Protein AF-0000000077132185 (afdb_homodimer)

Structure (mmCIF, N/CA/C/O backbone):
data_AF-0000000077132185-model_v1
#
loop_
_entity.id
_entity.type
_entity.pdbx_description
1 polymer 'Predicted protein'
#
loop_
_atom_site.group_PDB
_atom_site.id
_atom_site.type_symbol
_atom_site.label_atom_id
_atom_site.label_alt_id
_atom_site.label_comp_id
_atom_site.label_asym_id
_atom_site.label_entity_id
_atom_site.label_seq_id
_atom_site.pdbx_PDB_ins_code
_atom_site.Cartn_x
_atom_site.Cartn_y
_atom_site.Cartn_z
_atom_site.occupancy
_atom_site.B_iso_or_equiv
_atom_site.auth_seq_id
_atom_site.auth_comp_id
_atom_site.auth_asym_id
_atom_site.auth_atom_id
_atom_site.pdbx_PDB_model_num
ATOM 1 N N . ALA A 1 1 ? 14.133 3.725 -9.234 1 40.59 1 ALA A N 1
ATOM 2 C CA . ALA A 1 1 ? 15.438 3.398 -8.664 1 40.59 1 ALA A CA 1
ATOM 3 C C . ALA A 1 1 ? 15.289 2.6 -7.375 1 40.59 1 ALA A C 1
ATOM 5 O O . ALA A 1 1 ? 15.773 1.468 -7.281 1 40.59 1 ALA A O 1
ATOM 6 N N . ARG A 1 2 ? 14.883 3.486 -6.324 1 41.5 2 ARG A N 1
ATOM 7 C CA . ARG A 1 2 ? 14.898 2.986 -4.953 1 41.5 2 ARG A CA 1
ATOM 8 C C . ARG A 1 2 ? 13.953 1.799 -4.797 1 41.5 2 ARG A C 1
ATOM 10 O O . ARG A 1 2 ? 14.305 0.8 -4.164 1 41.5 2 ARG A O 1
ATOM 17 N N . ILE A 1 3 ? 12.859 1.903 -5.324 1 40.47 3 ILE A N 1
ATOM 18 C CA . ILE A 1 3 ? 11.844 0.858 -5.238 1 40.47 3 ILE A CA 1
ATOM 19 C C . ILE A 1 3 ? 12.375 -0.43 -5.863 1 40.47 3 ILE A C 1
ATOM 21 O O . ILE A 1 3 ? 12.164 -1.52 -5.324 1 40.47 3 ILE A O 1
ATOM 25 N N . LYS A 1 4 ? 13.031 -0.167 -6.941 1 46.56 4 LYS A N 1
ATOM 26 C CA . LYS A 1 4 ? 13.594 -1.328 -7.625 1 46.56 4 LYS A CA 1
ATOM 27 C C . LYS A 1 4 ? 14.633 -2.027 -6.754 1 46.56 4 LYS A C 1
ATOM 29 O O . LYS A 1 4 ? 14.656 -3.258 -6.672 1 46.56 4 LYS A O 1
ATOM 34 N N . ARG A 1 5 ? 15.406 -1.18 -6.148 1 49.78 5 ARG A N 1
ATOM 35 C CA . ARG A 1 5 ? 16.469 -1.738 -5.32 1 49.78 5 ARG A CA 1
ATOM 36 C C . ARG A 1 5 ? 15.898 -2.461 -4.105 1 49.78 5 ARG A C 1
ATOM 38 O O . ARG A 1 5 ? 16.406 -3.514 -3.707 1 49.78 5 ARG A O 1
ATOM 45 N N . LEU A 1 6 ? 15.031 -1.805 -3.545 1 48.78 6 LEU A N 1
ATOM 46 C CA . LEU A 1 6 ? 14.344 -2.383 -2.393 1 48.78 6 LEU A CA 1
ATOM 47 C C . LEU A 1 6 ? 13.695 -3.717 -2.758 1 48.78 6 LEU A C 1
ATOM 49 O O . LEU A 1 6 ? 13.703 -4.652 -1.954 1 48.78 6 LEU A O 1
ATOM 53 N N . MET A 1 7 ? 13.344 -3.682 -3.904 1 45.38 7 MET A N 1
ATOM 54 C CA . MET A 1 7 ? 12.758 -4.922 -4.418 1 45.38 7 MET A CA 1
ATOM 55 C C . MET A 1 7 ? 13.852 -5.926 -4.773 1 45.38 7 MET A C 1
ATOM 57 O O . MET A 1 7 ? 13.68 -7.129 -4.59 1 45.38 7 MET A O 1
ATOM 61 N N . GLN A 1 8 ? 14.844 -5.449 -5.23 1 47.75 8 GLN A N 1
ATOM 62 C CA . GLN A 1 8 ? 15.922 -6.316 -5.703 1 47.75 8 GLN A CA 1
ATOM 63 C C . GLN A 1 8 ? 16.703 -6.91 -4.535 1 47.75 8 GLN A C 1
ATOM 65 O O . GLN A 1 8 ? 17.281 -7.992 -4.656 1 47.75 8 GLN A O 1
ATOM 70 N N . ALA A 1 9 ? 16.703 -6.129 -3.406 1 47.06 9 ALA A N 1
ATOM 71 C CA . ALA A 1 9 ? 17.641 -6.543 -2.365 1 47.06 9 ALA A CA 1
ATOM 72 C C . ALA A 1 9 ? 17.297 -7.93 -1.832 1 47.06 9 ALA A C 1
ATOM 74 O O . ALA A 1 9 ? 18.109 -8.57 -1.16 1 47.06 9 ALA A O 1
ATOM 75 N N . ASP A 1 10 ? 16.078 -8.109 -1.8 1 45.31 10 ASP A N 1
ATOM 76 C CA . ASP A 1 10 ? 15.852 -9.477 -1.35 1 45.31 10 ASP A CA 1
ATOM 77 C C . ASP A 1 10 ? 16.156 -10.484 -2.463 1 45.31 10 ASP A C 1
ATOM 79 O O . ASP A 1 10 ? 15.617 -10.367 -3.568 1 45.31 10 ASP A O 1
ATOM 83 N N . GLU A 1 11 ? 17.25 -11.203 -2.291 1 44.94 11 GLU A N 1
ATOM 84 C CA . GLU A 1 11 ? 17.672 -12.242 -3.229 1 44.94 11 GLU A CA 1
ATOM 85 C C . GLU A 1 11 ? 16.469 -12.961 -3.824 1 44.94 11 GLU A C 1
ATOM 87 O O . GLU A 1 11 ? 16.484 -13.352 -4.992 1 44.94 11 GLU A O 1
ATOM 92 N N . ASP A 1 12 ? 15.57 -13.336 -2.955 1 44.97 12 ASP A N 1
ATOM 93 C CA . ASP A 1 12 ? 14.414 -14.086 -3.434 1 44.97 12 ASP A CA 1
ATOM 94 C C . ASP A 1 12 ? 13.531 -13.219 -4.324 1 44.97 12 ASP A C 1
ATOM 96 O O . ASP A 1 12 ? 12.75 -13.734 -5.121 1 44.97 12 ASP A O 1
ATOM 100 N N . VAL A 1 13 ? 13.531 -11.984 -4.219 1 46.09 13 VAL A N 1
ATOM 101 C CA . VAL A 1 13 ? 12.836 -11.023 -5.074 1 46.09 13 VAL A CA 1
ATOM 102 C C . VAL A 1 13 ? 13.398 -11.094 -6.492 1 46.09 13 VAL A C 1
ATOM 104 O O . VAL A 1 13 ? 12.68 -10.859 -7.465 1 46.09 13 VAL A O 1
ATOM 107 N N . GLY A 1 14 ? 14.641 -11.227 -6.598 1 41.91 14 GLY A N 1
ATOM 108 C CA . GLY A 1 14 ? 15.156 -11.461 -7.938 1 41.91 14 GLY A CA 1
ATOM 109 C C . GLY A 1 14 ? 14.305 -12.422 -8.75 1 41.91 14 GLY A C 1
ATOM 110 O O . GLY A 1 14 ? 14.133 -12.234 -9.953 1 41.91 14 GLY A O 1
ATOM 111 N N . LYS A 1 15 ? 14 -13.469 -8.078 1 47.91 15 LYS A N 1
ATOM 112 C CA . LYS A 1 15 ? 13.211 -14.461 -8.805 1 47.91 15 LYS A CA 1
ATOM 113 C C . LYS A 1 15 ? 11.766 -13.992 -8.992 1 47.91 15 LYS A C 1
ATOM 115 O O . LYS A 1 15 ? 10.938 -14.719 -9.531 1 47.91 15 LYS A O 1
ATOM 120 N N . ILE A 1 16 ? 11.289 -13.109 -8.195 1 49.72 16 ILE A N 1
ATOM 121 C CA . ILE A 1 16 ? 9.953 -12.602 -8.477 1 49.72 16 ILE A CA 1
ATOM 122 C C . ILE A 1 16 ? 9.875 -12.117 -9.922 1 49.72 16 ILE A C 1
ATOM 124 O O . ILE A 1 16 ? 10.539 -11.148 -10.305 1 49.72 16 ILE A O 1
ATOM 128 N N . ALA A 1 17 ? 10.117 -13.164 -10.805 1 45.97 17 ALA A N 1
ATOM 129 C CA . ALA A 1 17 ? 10.195 -13.172 -12.266 1 45.97 17 ALA A CA 1
ATOM 130 C C . ALA A 1 17 ? 9.453 -11.977 -12.852 1 45.97 17 ALA A C 1
ATOM 13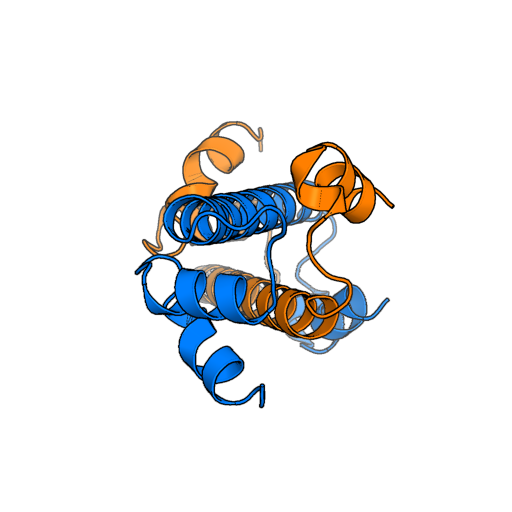2 O O . ALA A 1 17 ? 8.656 -11.328 -12.164 1 45.97 17 ALA A O 1
ATOM 133 N N . GLN A 1 18 ? 9.5 -11.742 -14.18 1 51.69 18 GLN A N 1
ATOM 134 C CA . GLN A 1 18 ? 9.141 -11 -15.383 1 51.69 18 GLN A CA 1
ATOM 135 C C . GLN A 1 18 ? 7.672 -10.602 -15.375 1 51.69 18 GLN A C 1
ATOM 137 O O . GLN A 1 18 ? 7.297 -9.57 -15.93 1 51.69 18 GLN A O 1
ATOM 142 N N . ALA A 1 19 ? 6.777 -11.492 -14.828 1 50.31 19 ALA A N 1
ATOM 143 C CA . ALA A 1 19 ? 5.371 -11.391 -15.203 1 50.31 19 ALA A CA 1
ATOM 144 C C . ALA A 1 19 ? 4.594 -10.547 -14.203 1 50.31 19 ALA A C 1
ATOM 146 O O . ALA A 1 19 ? 3.445 -10.172 -14.453 1 50.31 19 ALA A O 1
ATOM 147 N N . THR A 1 20 ? 5.258 -9.82 -13.109 1 70.69 20 THR A N 1
ATOM 148 C CA . THR A 1 20 ? 4.379 -9.312 -12.062 1 70.69 20 THR A CA 1
ATOM 149 C C . THR A 1 20 ? 4.352 -7.789 -12.07 1 70.69 20 THR A C 1
ATOM 151 O O . THR A 1 20 ? 3.5 -7.176 -11.422 1 70.69 20 THR A O 1
ATOM 154 N N . PRO A 1 21 ? 5.023 -7.301 -13.086 1 77.62 21 PRO A N 1
ATOM 155 C CA . PRO A 1 21 ? 5.145 -5.848 -12.922 1 77.62 21 PRO A CA 1
ATOM 156 C C . PRO A 1 21 ? 3.807 -5.125 -13.086 1 77.62 21 PRO A C 1
ATOM 158 O O . PRO A 1 21 ? 3.52 -4.18 -12.352 1 77.62 21 PRO A O 1
ATOM 161 N N . VAL A 1 22 ? 2.943 -5.594 -13.875 1 84.12 22 VAL A N 1
ATOM 162 C CA . VAL A 1 22 ? 1.691 -4.898 -14.148 1 84.12 22 VAL A CA 1
ATOM 163 C C . VAL A 1 22 ? 0.799 -4.934 -12.914 1 84.12 22 VAL A C 1
ATOM 165 O O . VAL A 1 22 ? 0.25 -3.906 -12.508 1 84.12 22 VAL A O 1
ATOM 168 N N . LEU A 1 23 ? 0.741 -6.074 -12.273 1 87.56 23 LEU A N 1
ATOM 169 C CA . LEU A 1 23 ? -0.092 -6.227 -11.086 1 87.56 23 LEU A CA 1
ATOM 170 C C . LEU A 1 23 ? 0.464 -5.41 -9.922 1 87.56 23 LEU A C 1
ATOM 172 O O . LEU A 1 23 ? -0.293 -4.777 -9.188 1 87.56 23 LEU A O 1
ATOM 176 N N . MET A 1 24 ? 1.731 -5.402 -9.891 1 88.38 24 MET A N 1
ATOM 177 C CA . MET A 1 24 ? 2.379 -4.664 -8.812 1 88.38 24 MET A CA 1
ATOM 178 C C . MET A 1 24 ? 2.137 -3.164 -8.961 1 88.38 24 MET A C 1
ATOM 180 O O . MET A 1 24 ? 1.807 -2.486 -7.984 1 88.38 24 MET A O 1
ATOM 184 N N . VAL A 1 25 ? 2.289 -2.713 -10.141 1 88.88 25 VAL A N 1
ATOM 185 C CA . VAL A 1 25 ? 2.104 -1.287 -10.391 1 88.88 25 VAL A CA 1
ATOM 186 C C . VAL A 1 25 ? 0.658 -0.895 -10.102 1 88.88 25 VAL A C 1
ATOM 188 O O . VAL A 1 25 ? 0.402 0.137 -9.477 1 88.88 25 VAL A O 1
ATOM 191 N N . ARG A 1 26 ? -0.234 -1.646 -10.523 1 89.44 26 ARG A N 1
ATOM 192 C CA . ARG A 1 26 ? -1.642 -1.362 -10.266 1 89.44 26 ARG A CA 1
ATOM 193 C C . ARG A 1 26 ? -1.94 -1.388 -8.773 1 89.44 26 ARG A C 1
ATOM 195 O O . ARG A 1 26 ? -2.713 -0.565 -8.273 1 89.44 26 ARG A O 1
ATOM 202 N N . ALA A 1 27 ? -1.367 -2.355 -8.078 1 93.06 27 ALA A N 1
ATOM 203 C 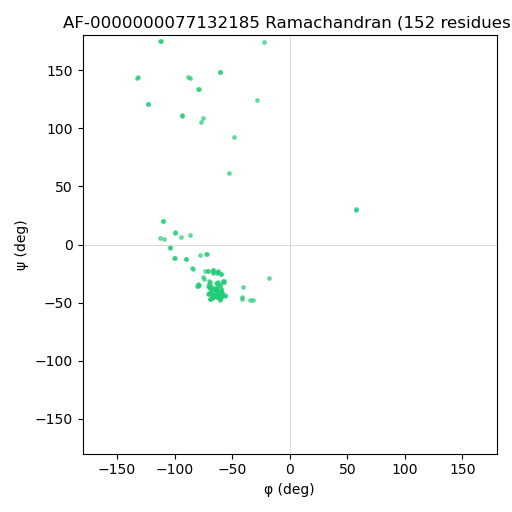CA . ALA A 1 27 ? -1.533 -2.428 -6.629 1 93.06 27 ALA A CA 1
ATOM 204 C C . ALA A 1 27 ? -1.004 -1.167 -5.953 1 93.06 27 ALA A C 1
ATOM 206 O O . ALA A 1 27 ? -1.657 -0.608 -5.07 1 93.06 27 ALA A O 1
ATOM 207 N N . LEU A 1 28 ? 0.151 -0.683 -6.465 1 91.94 28 LEU A N 1
ATOM 208 C CA . LEU A 1 28 ? 0.754 0.519 -5.898 1 91.94 28 LEU A CA 1
ATOM 209 C C . LEU A 1 28 ? -0.113 1.743 -6.168 1 91.94 28 LEU A C 1
ATOM 211 O O . LEU A 1 28 ? -0.303 2.582 -5.285 1 91.94 28 LEU A O 1
ATOM 215 N N . ASP A 1 29 ? -0.649 1.763 -7.32 1 90.12 29 ASP A N 1
ATOM 216 C CA . ASP A 1 29 ? -1.519 2.877 -7.688 1 90.12 29 ASP A CA 1
ATOM 217 C C . ASP A 1 29 ? -2.74 2.943 -6.773 1 90.12 29 ASP A C 1
ATOM 219 O O . ASP A 1 29 ? -3.092 4.016 -6.277 1 90.12 29 ASP A O 1
ATOM 223 N N . LEU A 1 30 ? -3.27 1.891 -6.582 1 92.81 30 LEU A N 1
ATOM 224 C CA . LEU A 1 30 ? -4.465 1.86 -5.746 1 92.81 30 LEU A CA 1
ATOM 225 C C . LEU A 1 30 ? -4.121 2.17 -4.293 1 92.81 30 LEU A C 1
ATOM 227 O O . LEU A 1 30 ? -4.883 2.848 -3.6 1 92.81 30 LEU A O 1
ATOM 231 N N . PHE A 1 31 ? -3 1.678 -3.891 1 94.38 31 PHE A N 1
ATOM 232 C CA . PHE A 1 31 ? -2.57 1.979 -2.531 1 94.38 31 PHE A CA 1
ATOM 233 C C . PHE A 1 31 ? -2.416 3.482 -2.334 1 94.38 31 PHE A C 1
ATOM 235 O O . PHE A 1 31 ? -2.91 4.039 -1.352 1 94.38 31 PHE A O 1
ATOM 242 N N . VAL A 1 32 ? -1.799 4.133 -3.281 1 92.5 32 VAL A N 1
ATOM 243 C CA . VAL A 1 32 ? -1.596 5.574 -3.205 1 92.5 32 VAL A CA 1
ATOM 244 C C . VAL A 1 32 ? -2.945 6.285 -3.191 1 92.5 32 VAL A C 1
ATOM 246 O O . VAL A 1 32 ? -3.158 7.215 -2.408 1 92.5 32 VAL A O 1
ATOM 249 N N . GLU A 1 33 ? -3.812 5.875 -4.035 1 92.31 33 GLU A N 1
ATOM 250 C CA . GLU A 1 33 ? -5.145 6.465 -4.09 1 92.31 33 GLU A CA 1
ATOM 251 C C . GLU A 1 33 ? -5.867 6.328 -2.75 1 92.31 33 GLU A C 1
ATOM 253 O O . GLU A 1 33 ? -6.492 7.277 -2.273 1 92.31 33 GLU A O 1
ATOM 258 N N . GLU A 1 34 ? -5.754 5.109 -2.143 1 94.19 34 GLU A N 1
ATOM 259 C CA . GLU A 1 34 ? -6.391 4.875 -0.851 1 94.19 34 GLU A CA 1
ATOM 260 C C . GLU A 1 34 ? -5.809 5.785 0.226 1 94.19 34 GLU A C 1
ATOM 262 O O . GLU A 1 34 ? -6.547 6.359 1.029 1 94.19 34 GLU A O 1
ATOM 267 N N . LEU A 1 35 ? -4.5 5.934 0.21 1 93.81 35 LEU A N 1
ATOM 268 C CA . LEU A 1 35 ? -3.836 6.812 1.168 1 93.81 35 LEU A CA 1
ATOM 269 C C . LEU A 1 35 ? -4.266 8.258 0.97 1 93.81 35 LEU A C 1
ATOM 271 O O . LEU A 1 35 ? -4.578 8.953 1.938 1 93.81 35 LEU A O 1
ATOM 275 N N . MET A 1 36 ? -4.34 8.68 -0.192 1 91.31 36 MET A N 1
ATOM 276 C CA . MET A 1 36 ? -4.668 10.07 -0.501 1 91.31 36 MET A CA 1
ATOM 277 C C . MET A 1 36 ? -6.121 10.375 -0.158 1 91.31 36 MET A C 1
ATOM 279 O O . MET A 1 36 ? -6.434 11.461 0.335 1 91.31 36 MET A O 1
ATOM 283 N N . ASN A 1 37 ? -6.938 9.43 -0.49 1 92.56 37 ASN A N 1
ATOM 284 C CA . ASN A 1 37 ? -8.344 9.609 -0.141 1 92.56 37 ASN A CA 1
ATOM 285 C C . ASN A 1 37 ? -8.531 9.742 1.367 1 92.56 37 ASN A C 1
ATOM 287 O O . ASN A 1 37 ? -9.266 10.617 1.83 1 92.56 37 ASN A O 1
ATOM 291 N N . ALA A 1 38 ? -7.871 8.859 2.068 1 94.5 38 ALA A N 1
ATOM 292 C CA . ALA A 1 38 ? -7.969 8.922 3.523 1 94.5 38 ALA A CA 1
ATOM 293 C C . ALA A 1 38 ? -7.395 10.234 4.059 1 94.5 38 ALA A C 1
ATOM 295 O O . ALA A 1 38 ? -7.98 10.859 4.941 1 94.5 38 ALA A O 1
ATOM 296 N N . THR A 1 39 ? -6.277 10.688 3.492 1 93.69 39 THR A N 1
ATOM 297 C CA . THR A 1 39 ? -5.609 11.914 3.92 1 93.69 39 THR A CA 1
ATOM 298 C C . THR A 1 39 ? -6.473 13.133 3.619 1 93.69 39 THR A C 1
ATOM 300 O O . THR A 1 39 ? -6.637 14.008 4.473 1 93.69 39 THR A O 1
ATOM 303 N N . THR A 1 40 ? -7.035 13.141 2.479 1 92 40 THR A N 1
ATOM 304 C CA . THR A 1 40 ? -7.879 14.258 2.078 1 92 40 THR A CA 1
ATOM 305 C C . THR A 1 40 ? -9.141 14.32 2.936 1 92 40 THR A C 1
ATOM 307 O O . THR A 1 40 ? -9.617 15.406 3.266 1 92 40 THR A O 1
ATOM 310 N N . SER A 1 41 ? -9.656 13.125 3.254 1 94.31 41 SER A N 1
ATOM 311 C CA . SER A 1 41 ? -10.828 13.078 4.121 1 94.31 41 SER A CA 1
ATOM 312 C C . SER A 1 41 ? -10.547 13.719 5.477 1 94.31 41 SER A C 1
ATOM 314 O O . SER A 1 41 ? -11.383 14.438 6.016 1 94.31 41 SER A O 1
ATOM 316 N N . ILE A 1 42 ? -9.359 13.5 5.996 1 93.31 42 ILE A N 1
ATOM 317 C CA . ILE A 1 42 ? -8.969 14.094 7.266 1 93.31 42 ILE A CA 1
ATOM 318 C C . ILE A 1 42 ? -8.812 15.602 7.102 1 93.31 42 ILE A C 1
ATOM 320 O O . ILE A 1 42 ? -9.305 16.375 7.926 1 93.31 42 ILE A O 1
ATOM 324 N N . ALA A 1 43 ? -8.117 16.031 6.051 1 91.94 43 ALA A N 1
ATOM 325 C CA . ALA A 1 43 ? -7.91 17.453 5.797 1 91.94 43 ALA A CA 1
ATOM 326 C C . ALA A 1 43 ? -9.242 18.188 5.703 1 91.94 43 ALA A C 1
ATOM 328 O O . ALA A 1 43 ? -9.414 19.25 6.297 1 91.94 43 ALA A O 1
ATOM 329 N N . THR A 1 44 ? -10.164 17.562 5.004 1 93 44 THR A N 1
ATOM 330 C CA . THR A 1 44 ? -11.492 18.141 4.824 1 93 44 THR A CA 1
ATOM 331 C C . THR A 1 44 ? -12.219 18.25 6.16 1 93 44 THR A C 1
ATOM 333 O O . THR A 1 44 ? -12.836 19.281 6.461 1 93 44 THR A O 1
ATOM 336 N N . ALA A 1 45 ? -12.117 17.156 6.945 1 94.62 45 ALA A N 1
ATOM 337 C CA . ALA A 1 45 ? -12.75 17.141 8.258 1 94.62 45 ALA A CA 1
ATOM 338 C C . ALA A 1 45 ? -12.203 18.266 9.148 1 94.62 45 ALA A C 1
ATOM 340 O O . ALA A 1 45 ? -12.906 18.766 10.016 1 94.62 45 ALA A O 1
ATOM 341 N N . HIS A 1 46 ? -10.953 18.734 8.891 1 92.5 46 HIS A N 1
ATOM 342 C CA . HIS A 1 46 ? -10.297 19.797 9.664 1 92.5 46 HIS A CA 1
ATOM 343 C C . HIS A 1 46 ? -10.391 21.141 8.953 1 92.5 46 HIS A C 1
ATOM 345 O O . HIS A 1 46 ? -9.688 22.078 9.305 1 92.5 46 HIS A O 1
ATOM 351 N N . SER A 1 47 ? -11.195 21.141 7.938 1 92.31 47 SER A N 1
ATOM 352 C CA . SER A 1 47 ? -11.438 22.359 7.164 1 92.31 47 SER A CA 1
ATOM 353 C C . SER A 1 47 ? -10.133 22.922 6.598 1 92.31 47 SER A C 1
ATOM 355 O O . SER A 1 47 ? -9.945 24.141 6.551 1 92.31 47 SER A O 1
ATOM 357 N N . ALA A 1 48 ? -9.227 22.062 6.328 1 87.81 48 ALA A N 1
ATOM 358 C CA . ALA A 1 48 ? -7.977 22.469 5.699 1 87.81 48 ALA A CA 1
ATOM 359 C C . ALA A 1 48 ? -8.102 22.453 4.176 1 87.81 48 ALA A C 1
ATOM 361 O O . ALA A 1 48 ? -8.742 21.562 3.605 1 87.81 48 ALA A O 1
ATOM 362 N N . LYS A 1 49 ? -7.43 23.422 3.65 1 84.94 49 LYS A N 1
ATOM 363 C CA . LYS A 1 49 ? -7.461 23.516 2.193 1 84.94 49 LYS A CA 1
ATOM 364 C C . LYS A 1 49 ? -6.41 22.609 1.562 1 84.94 49 LYS A C 1
ATOM 366 O O . LYS A 1 49 ? -6.543 22.203 0.404 1 84.94 49 LYS A O 1
ATOM 371 N N . THR A 1 50 ? -5.418 22.281 2.445 1 84.69 50 THR A N 1
ATOM 372 C CA . THR A 1 50 ? -4.32 21.453 1.963 1 84.69 50 THR A CA 1
ATOM 373 C C . THR A 1 50 ? -4.031 20.312 2.943 1 84.69 50 THR A C 1
ATOM 375 O O . THR A 1 50 ? -4.102 20.516 4.16 1 84.69 50 THR A O 1
ATOM 378 N N . ALA A 1 51 ? -3.674 19.156 2.312 1 87.12 51 ALA A N 1
ATOM 379 C CA . ALA A 1 51 ? -3.281 18.016 3.135 1 87.12 51 ALA A CA 1
ATOM 380 C C . ALA A 1 51 ? -1.843 18.156 3.623 1 87.12 51 ALA A C 1
ATOM 382 O O . ALA A 1 51 ? -0.965 18.578 2.871 1 87.12 51 ALA A O 1
ATOM 383 N N . SER A 1 52 ? -1.573 17.922 4.859 1 86.31 52 SER A N 1
ATOM 384 C CA . SER A 1 52 ? -0.25 18 5.469 1 86.31 52 SER A CA 1
ATOM 385 C C . SER A 1 52 ? 0.243 16.609 5.895 1 86.31 52 SER A C 1
ATOM 387 O O . SER A 1 52 ? -0.491 15.633 5.797 1 86.31 52 SER A O 1
ATOM 389 N N . ALA A 1 53 ? 1.5 16.672 6.355 1 87.31 53 ALA A N 1
ATOM 390 C CA . ALA A 1 53 ? 2.041 15.438 6.934 1 87.31 53 ALA A CA 1
ATOM 391 C C . ALA A 1 53 ? 1.21 14.984 8.133 1 87.31 53 ALA A C 1
ATOM 393 O O . ALA A 1 53 ? 1.054 13.781 8.367 1 87.31 53 ALA A O 1
ATOM 394 N N . GLY A 1 54 ? 0.732 15.945 8.828 1 90.56 54 GLY A N 1
ATOM 395 C CA . GLY A 1 54 ? -0.113 15.625 9.969 1 90.56 54 GLY A CA 1
ATOM 396 C C . GLY A 1 54 ? -1.407 14.938 9.57 1 90.56 54 GLY A C 1
ATOM 397 O O . GLY A 1 54 ? -1.868 14.023 10.258 1 90.56 54 GLY A O 1
ATOM 398 N N . HIS A 1 55 ? -1.976 15.359 8.477 1 92.9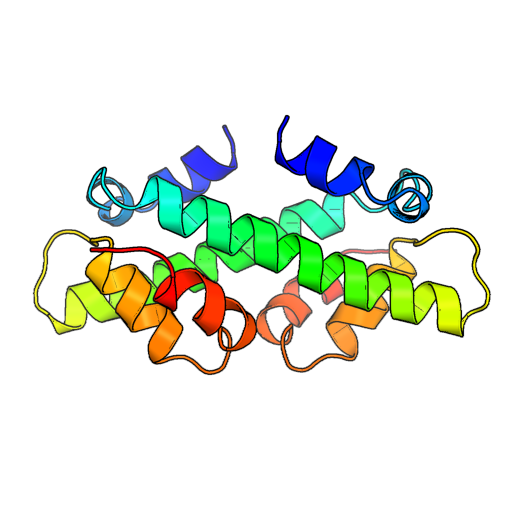4 55 HIS A N 1
ATOM 399 C CA . HIS A 1 55 ? -3.188 14.719 7.984 1 92.94 55 HIS A CA 1
ATOM 400 C C . HIS A 1 55 ? -2.914 13.281 7.555 1 92.94 55 HIS A C 1
ATOM 402 O O . HIS A 1 55 ? -3.709 12.383 7.836 1 92.94 55 HIS A O 1
ATOM 408 N N . LEU A 1 56 ? -1.797 13.133 6.848 1 92.38 56 LEU A N 1
ATOM 409 C CA . LEU A 1 56 ? -1.408 11.789 6.434 1 92.38 56 LEU A CA 1
ATOM 410 C C . LEU A 1 56 ? -1.188 10.891 7.648 1 92.38 56 LEU A C 1
ATOM 412 O O . LEU A 1 56 ? -1.674 9.758 7.68 1 92.38 56 LEU A O 1
ATOM 416 N N . ARG A 1 57 ? -0.56 11.461 8.617 1 92.81 57 ARG A N 1
ATOM 417 C CA . ARG A 1 57 ? -0.339 10.711 9.852 1 92.81 57 ARG A CA 1
ATOM 418 C C . ARG A 1 57 ? -1.662 10.312 10.492 1 92.81 57 ARG A C 1
ATOM 420 O O . ARG A 1 57 ? -1.846 9.156 10.891 1 92.81 57 ARG A O 1
ATOM 427 N N . ALA A 1 58 ? -2.498 11.211 10.578 1 94.19 58 ALA A N 1
ATOM 428 C CA . ALA A 1 58 ? -3.799 10.945 11.195 1 94.19 58 ALA A CA 1
ATOM 429 C C . ALA A 1 58 ? -4.586 9.922 10.383 1 94.19 58 ALA A C 1
ATOM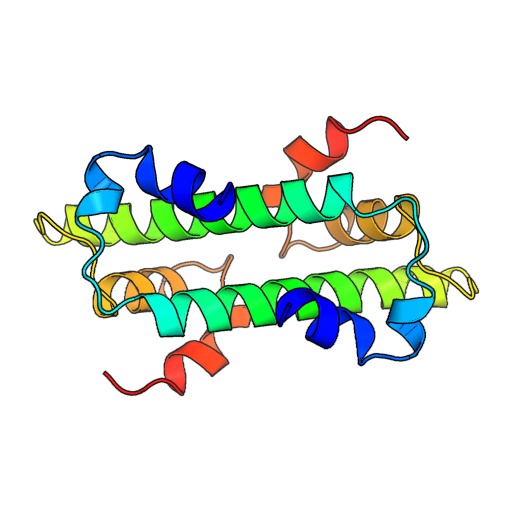 431 O O . ALA A 1 58 ? -5.277 9.07 10.961 1 94.19 58 ALA A O 1
ATOM 432 N N . ALA A 1 59 ? -4.512 9.977 9.078 1 94.81 59 ALA A N 1
ATOM 433 C CA . ALA A 1 59 ? -5.199 9.023 8.203 1 94.81 59 ALA A CA 1
ATOM 434 C C . ALA A 1 59 ? -4.707 7.602 8.453 1 94.81 59 ALA A C 1
ATOM 436 O O . ALA A 1 59 ? -5.508 6.664 8.539 1 94.81 59 ALA A O 1
ATOM 437 N N . ILE A 1 60 ? -3.416 7.48 8.602 1 95.81 60 ILE A N 1
ATOM 438 C CA . ILE A 1 60 ? -2.818 6.168 8.828 1 95.81 60 ILE A CA 1
ATOM 439 C C . ILE A 1 60 ? -3.199 5.656 10.219 1 95.81 60 ILE A C 1
ATOM 441 O O . ILE A 1 60 ? -3.602 4.5 10.367 1 95.81 60 ILE A O 1
ATOM 445 N N . MET A 1 61 ? -3.168 6.504 11.156 1 96 61 MET A N 1
ATOM 446 C CA . MET A 1 61 ? -3.428 6.109 12.539 1 96 61 MET A CA 1
ATOM 447 C C . MET A 1 61 ? -4.902 5.777 12.742 1 96 61 MET A C 1
ATOM 449 O O . MET A 1 61 ? -5.246 4.941 13.586 1 96 61 MET A O 1
ATOM 453 N N . GLY A 1 62 ? -5.738 6.258 11.945 1 96.25 62 GLY A N 1
ATOM 454 C CA . GLY A 1 62 ? -7.168 6.133 12.18 1 96.25 62 GLY A CA 1
ATOM 455 C C . GLY A 1 62 ? -7.824 5.082 11.305 1 96.25 62 GLY A C 1
ATOM 456 O O . GLY A 1 62 ? -9.023 4.828 11.422 1 96.25 62 GLY A O 1
ATOM 457 N N . ASN A 1 63 ? -7.133 4.445 10.43 1 95.94 63 ASN A N 1
ATOM 458 C CA . ASN A 1 63 ? -7.684 3.502 9.461 1 95.94 63 ASN A CA 1
ATOM 459 C C . ASN A 1 63 ? -7.023 2.131 9.578 1 95.94 63 ASN A C 1
ATOM 461 O O . ASN A 1 63 ? -5.816 1.997 9.367 1 95.94 63 ASN A O 1
ATOM 465 N N . GLU A 1 64 ? -7.805 1.138 9.844 1 95 64 GLU A N 1
ATOM 466 C CA . GLU A 1 64 ? -7.293 -0.203 10.109 1 95 64 GLU A CA 1
ATOM 467 C C . GLU A 1 64 ? -6.574 -0.772 8.891 1 95 64 GLU A C 1
ATOM 469 O O . GLU A 1 64 ? -5.66 -1.586 9.023 1 95 64 GLU A O 1
ATOM 474 N N . LYS A 1 65 ? -6.922 -0.283 7.77 1 93.94 65 LYS A N 1
ATOM 475 C CA . LYS A 1 65 ? -6.281 -0.734 6.539 1 93.94 65 LYS A CA 1
ATOM 476 C C . LYS A 1 65 ? -4.789 -0.425 6.547 1 93.94 65 LYS A C 1
ATOM 478 O O . LYS A 1 65 ? -4.008 -1.085 5.859 1 93.94 65 LYS A O 1
ATOM 483 N N . PHE A 1 66 ? -4.422 0.56 7.352 1 96.69 66 PHE A N 1
ATOM 484 C CA . PHE A 1 66 ? -3.045 1.04 7.305 1 96.69 66 PHE A CA 1
ATOM 485 C C . PHE A 1 66 ? -2.293 0.653 8.57 1 96.69 66 PHE A C 1
ATOM 487 O O . PHE A 1 66 ? -1.22 1.19 8.852 1 96.69 66 PHE A O 1
ATOM 494 N N . ASP A 1 67 ? -2.783 -0.352 9.289 1 96.31 67 ASP A N 1
ATOM 495 C CA . ASP A 1 67 ? -2.148 -0.761 10.539 1 96.31 67 ASP A CA 1
ATOM 496 C C . ASP A 1 67 ? -0.692 -1.158 10.312 1 96.31 67 ASP A C 1
ATOM 498 O O . ASP A 1 67 ? 0.16 -0.932 11.172 1 96.31 67 ASP A O 1
ATOM 502 N N . PHE A 1 68 ? -0.452 -1.657 9.219 1 93.81 68 PHE A N 1
ATOM 503 C CA . PHE A 1 68 ? 0.893 -2.143 8.938 1 93.81 6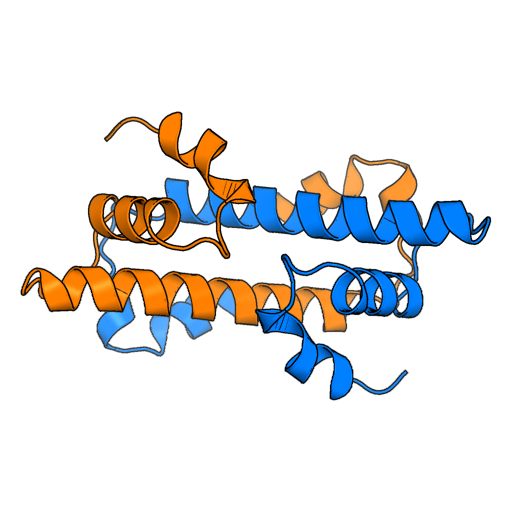8 PHE A CA 1
ATOM 504 C C . PHE A 1 68 ? 1.858 -0.979 8.742 1 93.81 68 PHE A C 1
ATOM 506 O O . PHE A 1 68 ? 3.076 -1.169 8.75 1 93.81 68 PHE A O 1
ATOM 513 N N . LEU A 1 69 ? 1.321 0.277 8.688 1 95.56 69 LEU A N 1
ATOM 514 C CA . LEU A 1 69 ? 2.164 1.448 8.469 1 95.56 69 LEU A CA 1
ATOM 515 C C . LEU A 1 69 ? 2.443 2.164 9.789 1 95.56 69 LEU A C 1
ATOM 517 O O . LEU A 1 69 ? 3.256 3.092 9.836 1 95.56 69 LEU A O 1
ATOM 521 N N . LYS A 1 70 ? 1.788 1.859 10.852 1 95.81 70 LYS A N 1
ATOM 522 C CA . LYS A 1 70 ? 1.729 2.691 12.055 1 95.81 70 LYS A CA 1
ATOM 523 C C . LYS A 1 70 ? 3.109 2.836 12.688 1 95.81 70 LYS A C 1
ATOM 525 O O . LYS A 1 70 ? 3.463 3.91 13.18 1 95.81 70 LYS A O 1
ATOM 530 N N . ASP A 1 71 ? 3.873 1.807 12.562 1 92.88 71 ASP A N 1
ATOM 531 C CA . ASP A 1 71 ? 5.176 1.85 13.227 1 92.88 71 ASP A CA 1
ATOM 532 C C . ASP A 1 71 ? 6.105 2.846 12.539 1 92.88 71 ASP A C 1
ATOM 534 O O . ASP A 1 71 ? 6.852 3.566 13.203 1 92.88 71 ASP A O 1
ATOM 538 N N . ILE A 1 72 ? 5.98 2.959 11.25 1 88.56 72 ILE A N 1
ATOM 539 C CA . ILE A 1 72 ? 6.898 3.826 10.516 1 88.56 72 ILE A CA 1
ATOM 540 C C . ILE A 1 72 ? 6.461 5.281 10.664 1 88.56 72 ILE A C 1
ATOM 542 O O . ILE A 1 72 ? 7.297 6.188 10.703 1 88.56 72 ILE A O 1
ATOM 546 N N . VAL A 1 73 ? 5.215 5.453 10.734 1 87.75 73 VAL A N 1
ATOM 547 C CA . VAL A 1 73 ? 4.684 6.805 10.875 1 87.75 73 VAL A CA 1
ATOM 548 C C . VAL A 1 73 ? 4.984 7.332 12.281 1 87.75 73 VAL A C 1
ATOM 550 O O . VAL A 1 73 ? 5.27 8.523 12.453 1 87.75 73 VAL A O 1
ATOM 553 N N . GLU A 1 74 ? 4.934 6.445 13.219 1 88.88 74 GLU A N 1
ATOM 554 C CA . GLU A 1 74 ? 5.234 6.844 14.586 1 88.88 74 GLU A CA 1
ATOM 555 C C . GLU A 1 74 ? 6.699 7.242 14.742 1 88.88 74 GLU A C 1
ATOM 557 O O . GLU A 1 74 ? 7.035 8.094 15.562 1 88.88 74 GLU A O 1
ATOM 562 N N . ALA A 1 75 ? 7.473 6.766 13.844 1 84.69 75 ALA A N 1
ATOM 563 C CA . ALA A 1 75 ? 8.914 6.98 13.938 1 84.69 75 ALA A CA 1
ATOM 564 C C . ALA A 1 75 ? 9.32 8.266 13.227 1 84.69 75 ALA A C 1
ATOM 566 O O . ALA A 1 75 ? 10.453 8.742 13.391 1 84.69 75 ALA A O 1
ATOM 567 N N . VAL A 1 76 ? 8.414 8.82 12.445 1 79.31 76 VAL A N 1
ATOM 568 C CA . VAL A 1 76 ? 8.742 10.023 11.688 1 79.31 76 VAL A CA 1
ATOM 569 C C . VAL A 1 76 ? 8.328 11.258 12.477 1 79.31 76 VAL A C 1
ATOM 571 O O . VAL A 1 76 ? 7.145 11.445 12.773 1 79.31 76 VAL A O 1
ATOM 574 N N . PRO A 1 77 ? 9.398 12.008 12.945 1 69.56 77 PRO A N 1
ATOM 575 C CA . PRO A 1 77 ? 9.086 13.227 13.688 1 69.56 77 PRO A CA 1
ATOM 576 C C . PRO A 1 77 ? 8.297 14.242 12.859 1 69.56 77 PRO A C 1
ATOM 578 O O . PRO A 1 77 ? 8.352 14.203 11.625 1 69.56 77 PRO A O 1
ATOM 581 N N . ASP A 1 78 ? 7.406 15.047 13.555 1 63.97 78 ASP A N 1
ATOM 582 C CA . ASP A 1 78 ? 6.66 16.141 12.93 1 63.97 78 ASP A CA 1
ATOM 583 C C . ASP A 1 78 ? 7.605 17.219 12.422 1 63.97 78 ASP A C 1
ATOM 585 O O . ASP A 1 78 ? 8.688 17.422 12.977 1 63.97 78 ASP A O 1
ATOM 589 N N . ALA B 1 1 ? 6.902 9.516 -12.781 1 40.38 1 ALA B N 1
ATOM 590 C CA . ALA B 1 1 ? 6.031 10.328 -13.633 1 40.38 1 ALA B CA 1
ATOM 591 C C . ALA B 1 1 ? 4.562 10.078 -13.297 1 40.38 1 ALA B C 1
ATOM 593 O O . ALA B 1 1 ? 3.83 11.016 -12.969 1 40.38 1 ALA B O 1
ATOM 594 N N . ARG B 1 2 ? 4.309 8.68 -13.539 1 40.44 2 ARG B N 1
ATOM 595 C CA . ARG B 1 2 ? 2.902 8.297 -13.461 1 40.44 2 ARG B CA 1
ATOM 596 C C . ARG B 1 2 ? 2.346 8.523 -12.062 1 40.44 2 ARG B C 1
ATOM 598 O O . ARG B 1 2 ? 1.242 9.055 -11.906 1 40.44 2 ARG B O 1
ATOM 605 N N . ILE B 1 3 ? 3.061 8.133 -11.117 1 39.16 3 ILE B N 1
ATOM 606 C CA . ILE B 1 3 ? 2.641 8.289 -9.734 1 39.16 3 ILE B CA 1
ATOM 607 C C . ILE B 1 3 ? 2.41 9.766 -9.422 1 39.16 3 ILE B C 1
ATOM 609 O O . ILE B 1 3 ? 1.441 10.117 -8.75 1 39.16 3 ILE B O 1
ATOM 613 N N . LYS B 1 4 ? 3.324 10.492 -9.953 1 45.81 4 LYS B N 1
ATOM 614 C CA . LYS B 1 4 ? 3.209 11.938 -9.734 1 45.81 4 LYS B CA 1
ATOM 615 C C . LYS B 1 4 ? 1.928 12.484 -10.352 1 45.81 4 LYS B C 1
ATOM 617 O O . LYS B 1 4 ? 1.233 13.297 -9.734 1 45.81 4 LYS B O 1
ATOM 622 N N . ARG B 1 5 ? 1.694 11.977 -11.547 1 48.84 5 ARG B N 1
ATOM 623 C CA . ARG B 1 5 ? 0.513 12.469 -12.25 1 48.84 5 ARG B CA 1
ATOM 624 C C . ARG B 1 5 ? -0.766 12.031 -11.539 1 48.84 5 ARG B C 1
ATOM 626 O O . ARG B 1 5 ? -1.733 12.789 -11.469 1 48.84 5 ARG B O 1
ATOM 633 N N . LEU B 1 6 ? -0.737 10.844 -11.219 1 47.59 6 LEU B N 1
ATOM 634 C CA . LEU B 1 6 ? -1.872 10.297 -10.484 1 47.59 6 LEU B CA 1
ATOM 635 C C . LEU B 1 6 ? -2.121 11.07 -9.195 1 47.59 6 LEU B C 1
ATOM 637 O O . LEU B 1 6 ? -3.271 11.289 -8.812 1 47.59 6 LEU B O 1
ATOM 641 N N . MET B 1 7 ? -1.077 11.484 -8.766 1 43.94 7 MET B N 1
ATOM 642 C CA . MET B 1 7 ? -1.159 12.312 -7.562 1 43.94 7 MET B CA 1
ATOM 643 C C . MET B 1 7 ? -1.556 13.742 -7.91 1 43.94 7 MET B C 1
ATOM 645 O O . MET B 1 7 ? -2.279 14.391 -7.156 1 43.94 7 MET B O 1
ATOM 649 N N . GLN B 1 8 ? -1.104 14.148 -8.945 1 46.91 8 GLN B N 1
ATOM 650 C CA . GLN B 1 8 ? -1.332 15.539 -9.328 1 46.91 8 GLN B CA 1
ATOM 651 C C . GLN B 1 8 ? -2.768 15.75 -9.805 1 46.91 8 GLN B C 1
ATOM 653 O O . GLN B 1 8 ? -3.301 16.859 -9.711 1 46.91 8 GLN B O 1
ATOM 658 N N . ALA B 1 9 ? -3.332 14.648 -10.383 1 46.12 9 ALA B N 1
ATOM 659 C CA . ALA B 1 9 ? -4.594 14.906 -11.07 1 46.12 9 ALA B CA 1
ATOM 660 C C . ALA B 1 9 ? -5.656 15.406 -10.094 1 46.12 9 ALA B C 1
ATOM 662 O O . ALA B 1 9 ? -6.707 15.906 -10.516 1 46.12 9 ALA B O 1
ATOM 663 N N . ASP B 1 10 ? -5.508 14.922 -8.969 1 45.03 10 ASP B N 1
ATOM 664 C CA . ASP B 1 10 ? -6.516 15.516 -8.102 1 45.03 10 ASP B CA 1
ATOM 665 C C . ASP B 1 10 ? -6.117 16.938 -7.688 1 45.03 10 ASP B C 1
ATOM 667 O O . ASP B 1 10 ? -5.012 17.156 -7.188 1 45.03 10 ASP B O 1
ATOM 671 N N . GLU B 1 11 ? -6.777 17.922 -8.273 1 44.62 11 GLU B N 1
ATOM 672 C CA . GLU B 1 11 ? -6.586 19.328 -7.934 1 44.62 11 GLU B CA 1
ATOM 673 C C . GLU B 1 11 ? -6.227 19.484 -6.457 1 44.62 11 GLU B C 1
ATOM 675 O O . GLU B 1 11 ? -5.441 20.375 -6.102 1 44.62 11 GLU B O 1
ATOM 680 N N . ASP B 1 12 ? -6.973 18.828 -5.648 1 44.84 12 ASP B N 1
ATOM 681 C CA . ASP B 1 12 ? -6.742 18.969 -4.215 1 44.84 12 ASP B CA 1
ATOM 682 C C . ASP B 1 12 ? -5.391 18.391 -3.811 1 44.84 12 ASP B C 1
ATOM 684 O O . ASP B 1 12 ? -4.844 18.75 -2.764 1 44.84 12 ASP B O 1
ATOM 688 N N . VAL B 1 13 ? -4.82 17.516 -4.484 1 46.16 13 VAL B N 1
ATOM 689 C CA . VAL B 1 13 ? -3.486 16.953 -4.293 1 46.16 13 VAL B CA 1
ATOM 690 C C . VAL B 1 13 ? -2.434 18.031 -4.523 1 46.16 13 VAL B C 1
ATOM 692 O O . VAL B 1 13 ? -1.353 18 -3.934 1 46.16 13 VAL B O 1
ATOM 695 N N . GLY B 1 14 ? -2.639 18.844 -5.457 1 42.19 14 GLY B N 1
ATOM 696 C CA . GLY B 1 14 ? -1.721 19.969 -5.559 1 42.19 14 GLY B CA 1
ATOM 697 C C . GLY B 1 14 ? -1.364 20.578 -4.215 1 42.19 14 GLY B C 1
ATOM 698 O O . GLY B 1 14 ? -0.227 21 -4 1 42.19 14 GLY B O 1
ATOM 699 N N . LYS B 1 15 ? -2.402 20.75 -3.455 1 48.72 15 LYS B N 1
ATOM 700 C CA . LYS B 1 15 ? -2.123 21.406 -2.182 1 48.72 15 LYS B CA 1
ATOM 701 C C . LYS B 1 15 ? -1.51 20.438 -1.183 1 48.72 15 LYS B C 1
ATOM 703 O O . LYS B 1 15 ? -1.373 20.75 0 1 48.72 15 LYS B O 1
ATOM 708 N N . ILE B 1 16 ? -1.482 19.172 -1.478 1 49.16 16 ILE B N 1
ATOM 709 C CA . ILE B 1 16 ? -0.78 18.328 -0.514 1 49.16 16 ILE B CA 1
ATOM 710 C C . ILE B 1 16 ? 0.576 18.953 -0.182 1 49.16 16 ILE B C 1
ATOM 712 O O . ILE B 1 16 ? 1.404 19.156 -1.071 1 49.16 16 ILE B O 1
ATOM 716 N N . ALA B 1 17 ? 0.568 19.734 0.853 1 50.28 17 ALA B N 1
ATOM 717 C CA . ALA B 1 17 ? 1.745 20.406 1.394 1 50.28 17 ALA B CA 1
ATOM 718 C C . ALA B 1 17 ? 3.014 19.609 1.114 1 50.28 17 ALA B C 1
ATOM 720 O O . ALA B 1 17 ? 2.963 18.375 0.978 1 50.28 17 ALA B O 1
ATOM 721 N N . GLN B 1 18 ? 4.039 20.219 0.451 1 53.84 18 GLN B N 1
ATOM 722 C CA . GLN B 1 18 ? 5.453 19.922 0.24 1 53.84 18 GLN B CA 1
ATOM 723 C C . GLN B 1 18 ? 5.965 18.906 1.255 1 53.84 18 GLN B C 1
ATOM 725 O O . GLN B 1 18 ? 6.914 18.172 0.98 1 53.84 18 GLN B O 1
ATOM 730 N N . ALA B 1 19 ? 5.363 18.891 2.453 1 51.88 19 ALA B N 1
ATOM 731 C CA . ALA B 1 19 ? 6.023 18.25 3.584 1 51.88 19 ALA B CA 1
ATOM 732 C C . ALA B 1 19 ? 5.703 16.766 3.627 1 51.88 19 ALA B C 1
ATOM 734 O O . ALA B 1 19 ? 6.324 16 4.379 1 51.88 19 ALA B O 1
ATOM 735 N N . THR B 1 20 ? 5.008 16.156 2.562 1 72.62 20 THR B N 1
ATOM 736 C CA . THR B 1 20 ? 4.52 14.805 2.838 1 72.62 20 THR B CA 1
ATOM 737 C C . THR B 1 20 ? 5.32 13.766 2.053 1 72.62 20 THR B C 1
ATOM 739 O O . THR B 1 20 ? 5.227 12.57 2.322 1 72.62 20 THR B O 1
ATOM 742 N N . PRO B 1 21 ? 6.348 14.312 1.383 1 78.25 21 PRO B N 1
ATOM 743 C CA . PRO B 1 21 ? 6.941 13.305 0.499 1 78.25 21 PRO B CA 1
ATOM 744 C C . PRO B 1 21 ? 7.688 12.211 1.265 1 78.25 21 PRO B C 1
ATOM 746 O O . PRO B 1 21 ? 7.617 11.039 0.896 1 78.25 21 PRO B O 1
ATOM 749 N N . VAL B 1 22 ? 8.242 12.508 2.359 1 84.38 22 VAL B N 1
ATOM 750 C CA . VAL B 1 22 ? 9.047 11.531 3.09 1 84.38 22 VAL B CA 1
ATOM 751 C C . VAL B 1 22 ? 8.148 10.453 3.684 1 84.38 22 VAL B C 1
ATOM 753 O O . VAL B 1 22 ? 8.43 9.266 3.561 1 84.38 22 VAL B O 1
ATOM 756 N N . LEU B 1 23 ? 7.039 10.867 4.238 1 87.62 23 LEU B N 1
ATOM 757 C CA . LEU B 1 23 ? 6.109 9.922 4.848 1 87.62 23 LEU B CA 1
ATOM 758 C C . LEU B 1 23 ? 5.461 9.047 3.785 1 87.62 23 LEU B C 1
ATOM 760 O O . LEU B 1 23 ? 5.301 7.836 3.988 1 87.62 23 LEU B O 1
ATOM 764 N N . MET B 1 24 ? 5.215 9.664 2.721 1 88.44 24 MET B N 1
ATOM 765 C CA . MET B 1 24 ? 4.578 8.922 1.635 1 88.44 24 MET B CA 1
ATOM 766 C C . MET B 1 24 ? 5.512 7.852 1.084 1 88.44 24 MET B C 1
ATOM 768 O O . MET B 1 24 ? 5.098 6.711 0.869 1 88.44 24 MET B O 1
ATOM 772 N N . VAL B 1 25 ? 6.723 8.234 0.881 1 88.75 25 VAL B N 1
ATOM 773 C CA . VAL B 1 25 ? 7.699 7.301 0.337 1 88.75 25 VAL B CA 1
ATOM 774 C C . VAL B 1 25 ? 7.902 6.141 1.31 1 88.75 25 VAL B C 1
ATOM 776 O O . VAL B 1 25 ? 7.945 4.977 0.899 1 88.75 25 VAL B O 1
ATOM 779 N N . ARG B 1 26 ? 8.016 6.414 2.52 1 89.44 26 ARG B N 1
ATOM 780 C CA . ARG B 1 26 ? 8.188 5.367 3.521 1 89.44 26 ARG B CA 1
ATOM 781 C C . ARG B 1 26 ? 6.969 4.449 3.568 1 89.44 26 ARG B C 1
ATOM 783 O O . ARG B 1 26 ? 7.105 3.234 3.717 1 89.44 26 ARG B O 1
ATOM 790 N N . ALA B 1 27 ? 5.785 5.055 3.488 1 93 27 ALA B N 1
ATOM 791 C CA . ALA B 1 27 ? 4.559 4.262 3.453 1 93 27 ALA B CA 1
ATOM 792 C C . ALA B 1 27 ? 4.547 3.318 2.252 1 93 27 ALA B C 1
ATOM 794 O O . ALA B 1 27 ? 4.207 2.141 2.383 1 93 27 ALA B O 1
ATOM 795 N N . LEU B 1 28 ? 5.02 3.844 1.095 1 91.81 28 LEU B N 1
ATOM 796 C CA . LEU B 1 28 ? 5.062 3.037 -0.12 1 91.81 28 LEU B CA 1
ATOM 797 C C . LEU B 1 28 ? 6.07 1.901 0.017 1 91.81 28 LEU B C 1
ATOM 799 O O . LEU B 1 28 ? 5.793 0.77 -0.39 1 91.81 28 LEU B O 1
ATOM 803 N N . ASP B 1 29 ? 7.156 2.225 0.631 1 90.12 29 ASP B N 1
ATOM 804 C CA . ASP B 1 29 ? 8.188 1.211 0.835 1 90.12 29 ASP B CA 1
ATOM 805 C C . ASP B 1 29 ? 7.664 0.061 1.694 1 90.12 29 ASP B C 1
ATOM 807 O O . ASP B 1 29 ? 7.859 -1.109 1.358 1 90.12 29 ASP B O 1
ATOM 811 N N . LEU B 1 30 ? 7.047 0.408 2.658 1 92.75 30 LEU B N 1
ATOM 812 C CA . LEU B 1 30 ? 6.535 -0.621 3.559 1 92.75 30 LEU B CA 1
ATOM 813 C C . LEU B 1 30 ? 5.414 -1.412 2.898 1 92.75 30 LEU B C 1
ATOM 815 O O . LEU B 1 30 ? 5.309 -2.625 3.088 1 92.75 30 LEU B O 1
ATOM 819 N N . PHE B 1 31 ? 4.629 -0.712 2.154 1 94.31 31 PHE B N 1
ATOM 820 C CA . PHE B 1 31 ? 3.566 -1.411 1.442 1 94.31 31 PHE B CA 1
ATOM 821 C C . PHE B 1 31 ? 4.145 -2.459 0.499 1 94.31 31 PHE B C 1
ATOM 823 O O . PHE B 1 31 ? 3.693 -3.605 0.484 1 94.31 31 PHE B O 1
ATOM 830 N N . VAL B 1 32 ? 5.172 -2.098 -0.227 1 92.38 32 VAL B N 1
ATOM 831 C CA . VAL B 1 32 ? 5.812 -3.02 -1.159 1 92.38 32 VAL B CA 1
ATOM 832 C C . VAL B 1 32 ? 6.398 -4.203 -0.395 1 92.38 32 VAL B C 1
ATOM 834 O O . VAL B 1 32 ? 6.25 -5.355 -0.812 1 92.38 32 VAL B O 1
ATOM 837 N N . GLU B 1 33 ? 7.047 -3.928 0.676 1 92.19 33 GLU B N 1
ATOM 838 C CA . GLU B 1 33 ? 7.625 -4.984 1.5 1 92.19 33 GLU B CA 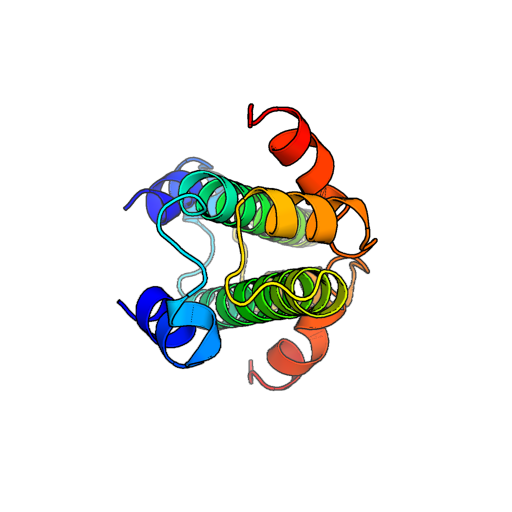1
ATOM 839 C C . GLU B 1 33 ? 6.551 -5.957 1.984 1 92.19 33 GLU B C 1
ATOM 841 O O . GLU B 1 33 ? 6.742 -7.172 1.944 1 92.19 33 GLU B O 1
ATOM 846 N N . GLU B 1 34 ? 5.402 -5.387 2.445 1 94.06 34 GLU B N 1
ATOM 847 C CA . GLU B 1 34 ? 4.301 -6.227 2.916 1 94.06 34 GLU B CA 1
ATOM 848 C C . GLU B 1 34 ? 3.76 -7.105 1.794 1 94.06 34 GLU B C 1
ATOM 850 O O . GLU B 1 34 ? 3.51 -8.297 1.997 1 94.06 34 GLU B O 1
ATOM 855 N N . LEU B 1 35 ? 3.615 -6.531 0.612 1 93.69 35 LEU B N 1
ATOM 856 C CA . LEU B 1 35 ? 3.145 -7.285 -0.545 1 93.69 35 LEU B CA 1
ATOM 857 C C . LEU B 1 35 ? 4.129 -8.391 -0.914 1 93.69 35 LEU B C 1
ATOM 859 O O . LEU B 1 35 ? 3.729 -9.531 -1.157 1 93.69 35 LEU B O 1
ATOM 863 N N . MET B 1 36 ? 5.344 -8.109 -0.915 1 91.06 36 MET B N 1
ATOM 864 C CA . MET B 1 36 ? 6.375 -9.055 -1.318 1 91.06 36 MET B CA 1
ATOM 865 C C . MET B 1 36 ? 6.492 -10.195 -0.308 1 91.06 36 MET B C 1
ATOM 867 O O . MET B 1 36 ? 6.688 -11.352 -0.688 1 91.06 36 MET B O 1
ATOM 871 N N . ASN B 1 37 ? 6.422 -9.797 0.933 1 92.19 37 ASN B N 1
ATOM 872 C CA . ASN B 1 37 ? 6.465 -10.828 1.964 1 92.19 37 ASN B CA 1
ATOM 873 C C . ASN B 1 37 ? 5.297 -11.797 1.833 1 92.19 37 ASN B C 1
ATOM 875 O O . ASN B 1 37 ? 5.48 -13.016 1.919 1 92.19 37 ASN B O 1
ATOM 879 N N . ALA B 1 38 ? 4.137 -11.234 1.647 1 94.38 38 ALA B N 1
ATOM 880 C CA . ALA B 1 38 ? 2.961 -12.086 1.482 1 94.38 38 ALA B CA 1
ATOM 881 C C . ALA B 1 38 ? 3.086 -12.961 0.238 1 94.38 38 ALA B C 1
ATOM 883 O O . ALA B 1 38 ? 2.766 -14.148 0.272 1 94.38 38 ALA B O 1
ATOM 884 N N . THR B 1 39 ? 3.598 -12.391 -0.862 1 93.38 39 THR B N 1
ATOM 885 C CA . THR B 1 39 ? 3.75 -13.102 -2.127 1 93.38 39 THR B CA 1
ATOM 886 C C . THR B 1 39 ? 4.777 -14.227 -1.994 1 93.38 39 THR B C 1
ATOM 888 O O . THR B 1 39 ? 4.535 -15.352 -2.438 1 93.38 39 THR B O 1
ATOM 891 N N . THR B 1 40 ? 5.84 -13.914 -1.364 1 91.69 40 THR B N 1
ATOM 892 C CA . THR B 1 40 ? 6.895 -14.898 -1.179 1 91.69 40 THR B CA 1
ATOM 893 C C . THR B 1 40 ? 6.422 -16.031 -0.28 1 91.69 40 THR B C 1
ATOM 895 O O . THR B 1 40 ? 6.781 -17.203 -0.492 1 91.69 40 THR B O 1
ATOM 898 N N . SER B 1 41 ? 5.633 -15.664 0.742 1 94.31 41 SER B N 1
ATOM 899 C CA . SER B 1 41 ? 5.082 -16.688 1.626 1 94.31 41 SER B CA 1
ATOM 900 C C . SER B 1 41 ? 4.223 -17.688 0.854 1 94.31 41 SER B C 1
ATOM 902 O O . SER B 1 41 ? 4.281 -18.891 1.104 1 94.31 41 SER B O 1
ATOM 904 N N . ILE B 1 42 ? 3.465 -17.203 -0.117 1 93.06 42 ILE B N 1
ATOM 905 C CA . ILE B 1 42 ? 2.635 -18.062 -0.948 1 93.06 42 ILE B CA 1
ATOM 906 C C . ILE B 1 42 ? 3.521 -18.922 -1.845 1 93.06 42 ILE B C 1
ATOM 908 O O . ILE B 1 42 ? 3.312 -20.141 -1.956 1 93.06 42 ILE B O 1
ATOM 912 N N . ALA B 1 43 ? 4.504 -18.297 -2.488 1 91.81 43 ALA B N 1
ATOM 913 C CA . ALA B 1 43 ? 5.414 -19.031 -3.365 1 91.81 43 ALA B CA 1
ATOM 914 C C . ALA B 1 43 ? 6.098 -20.172 -2.613 1 91.81 43 ALA B C 1
ATOM 916 O O . ALA B 1 43 ? 6.176 -21.297 -3.115 1 91.81 43 ALA B O 1
ATOM 917 N N . THR B 1 44 ? 6.535 -19.844 -1.417 1 92.88 44 THR B N 1
ATOM 918 C CA . THR B 1 44 ? 7.207 -20.828 -0.579 1 92.88 44 THR B CA 1
ATOM 919 C C . THR B 1 44 ? 6.266 -21.984 -0.218 1 92.88 44 THR B C 1
ATOM 921 O O . THR B 1 44 ? 6.645 -23.156 -0.284 1 92.88 44 THR B O 1
ATOM 924 N N . ALA B 1 45 ? 5.016 -21.609 0.149 1 94.69 45 ALA B N 1
ATOM 925 C CA . ALA B 1 45 ? 4.016 -22.609 0.492 1 94.69 45 ALA B CA 1
ATOM 926 C C . ALA B 1 45 ? 3.756 -23.547 -0.685 1 94.69 45 ALA B C 1
ATOM 928 O O . ALA B 1 45 ? 3.404 -24.719 -0.492 1 94.69 45 ALA B O 1
ATOM 929 N N . HIS B 1 46 ? 3.998 -23.094 -1.942 1 92.44 46 HIS B N 1
ATOM 930 C CA . HIS B 1 46 ? 3.783 -23.859 -3.162 1 92.44 46 HIS B CA 1
ATOM 931 C C . HIS B 1 46 ? 5.09 -24.453 -3.674 1 92.44 46 HIS B C 1
ATOM 933 O O . HIS B 1 46 ? 5.16 -24.922 -4.812 1 92.44 46 HIS B O 1
ATOM 939 N N . SER B 1 47 ? 6.102 -24.344 -2.846 1 92.19 47 SER B N 1
ATOM 940 C CA . SER B 1 47 ? 7.414 -24.891 -3.162 1 92.19 47 SER B CA 1
ATOM 941 C C . SER B 1 47 ? 7.957 -24.312 -4.465 1 92.19 47 SER B C 1
ATOM 943 O O . SER B 1 47 ? 8.594 -25.016 -5.246 1 92.19 47 SER B O 1
ATOM 945 N N . ALA B 1 48 ? 7.562 -23.125 -4.742 1 87.5 48 ALA B N 1
ATOM 946 C CA . ALA B 1 48 ? 8.086 -22.422 -5.914 1 87.5 48 ALA B CA 1
ATOM 947 C C . ALA B 1 48 ? 9.383 -21.688 -5.586 1 87.5 48 ALA B C 1
ATOM 949 O O . ALA B 1 48 ? 9.523 -21.125 -4.504 1 87.5 48 ALA B O 1
ATOM 950 N N . LYS B 1 49 ? 10.211 -21.734 -6.566 1 84.62 49 LYS B N 1
ATOM 951 C CA . LYS B 1 49 ? 11.484 -21.047 -6.375 1 84.62 49 LYS B CA 1
ATOM 952 C C . LYS B 1 49 ? 11.375 -19.562 -6.695 1 84.62 49 LYS B C 1
ATOM 954 O O . LYS B 1 49 ? 12.164 -18.75 -6.203 1 84.62 49 LYS B O 1
ATOM 959 N N . THR B 1 50 ? 10.305 -19.297 -7.496 1 84.31 50 THR B N 1
ATOM 960 C CA . THR B 1 50 ? 10.086 -17.906 -7.902 1 84.31 50 THR B CA 1
ATOM 961 C C . THR B 1 50 ? 8.633 -17.5 -7.695 1 84.31 50 THR B C 1
ATOM 963 O O . THR B 1 50 ? 7.723 -18.297 -7.91 1 84.31 50 THR B O 1
ATOM 966 N N . ALA B 1 51 ? 8.484 -16.188 -7.293 1 86.62 51 ALA B N 1
ATOM 967 C CA . ALA B 1 51 ? 7.141 -15.641 -7.148 1 86.62 51 ALA B CA 1
ATOM 968 C C . ALA B 1 51 ? 6.555 -15.258 -8.5 1 86.62 51 ALA B C 1
ATOM 970 O O . ALA B 1 51 ? 7.254 -14.711 -9.352 1 86.62 51 ALA B O 1
ATOM 971 N N . SER B 1 52 ? 5.348 -15.602 -8.797 1 85.88 52 SER B N 1
ATOM 972 C CA . SER B 1 52 ? 4.645 -15.297 -10.039 1 85.88 52 SER B CA 1
ATOM 973 C C . SER B 1 52 ? 3.492 -14.32 -9.797 1 85.88 52 SER B C 1
ATOM 975 O O . SER B 1 52 ? 3.195 -13.977 -8.648 1 85.88 52 SER B O 1
ATOM 977 N N . ALA B 1 53 ? 2.916 -13.953 -10.953 1 86.94 53 ALA B N 1
ATOM 978 C CA . ALA B 1 53 ? 1.709 -13.133 -10.852 1 86.94 53 ALA B CA 1
ATOM 979 C C . ALA B 1 53 ? 0.61 -13.875 -10.094 1 86.94 53 ALA B C 1
ATOM 981 O O . ALA B 1 53 ? -0.178 -13.258 -9.367 1 86.94 53 ALA B O 1
ATOM 982 N N . GLY B 1 54 ? 0.606 -15.148 -10.305 1 90.38 54 GLY B N 1
ATOM 983 C CA . GLY B 1 54 ? -0.374 -15.953 -9.594 1 90.38 54 GLY B CA 1
ATOM 984 C C . GLY B 1 54 ? -0.173 -15.945 -8.086 1 90.38 54 GLY B C 1
ATOM 985 O O . GLY B 1 54 ? -1.143 -15.93 -7.324 1 90.38 54 GLY B O 1
ATOM 986 N N . HIS B 1 55 ? 1.067 -15.953 -7.66 1 92.75 55 HIS B N 1
ATOM 987 C CA . HIS B 1 55 ? 1.354 -15.883 -6.23 1 92.75 55 HIS B CA 1
ATOM 988 C C . HIS B 1 55 ? 0.933 -14.539 -5.648 1 92.75 55 HIS B C 1
ATOM 990 O O . HIS B 1 55 ? 0.367 -14.477 -4.555 1 92.75 55 HIS B O 1
ATOM 996 N N . LEU B 1 56 ? 1.267 -13.5 -6.41 1 92.25 56 LEU B N 1
ATOM 997 C CA . LEU B 1 56 ? 0.858 -12.172 -5.977 1 92.25 56 LEU B CA 1
ATOM 998 C C . LEU B 1 56 ? -0.66 -12.07 -5.875 1 92.25 56 LEU B C 1
ATOM 1000 O O . LEU B 1 56 ? -1.188 -11.562 -4.883 1 92.25 56 LEU B O 1
ATOM 1004 N N . ARG B 1 57 ? -1.304 -12.633 -6.84 1 92.81 57 ARG B N 1
ATOM 1005 C CA . ARG B 1 57 ? -2.762 -12.648 -6.816 1 92.81 57 ARG B CA 1
ATOM 1006 C C . ARG B 1 57 ? -3.281 -13.391 -5.594 1 92.81 57 ARG B C 1
ATOM 1008 O O . ARG B 1 57 ? -4.176 -12.906 -4.898 1 92.81 57 ARG B O 1
ATOM 1015 N N . ALA B 1 58 ? -2.742 -14.477 -5.375 1 94.12 58 ALA B N 1
ATOM 1016 C CA . ALA B 1 58 ? -3.166 -15.289 -4.234 1 94.12 58 ALA B CA 1
ATOM 1017 C C . ALA B 1 58 ? -2.885 -14.57 -2.916 1 94.12 58 ALA B C 1
ATOM 1019 O O . ALA B 1 58 ? -3.682 -14.641 -1.979 1 94.12 58 ALA B O 1
ATOM 1020 N N . ALA B 1 59 ? -1.772 -13.891 -2.812 1 94.69 59 ALA B N 1
ATOM 1021 C CA . ALA B 1 59 ? -1.414 -13.141 -1.61 1 94.69 59 ALA B CA 1
ATOM 1022 C C . ALA B 1 59 ? -2.438 -12.047 -1.32 1 94.69 59 ALA B C 1
ATOM 1024 O O . ALA B 1 59 ? -2.852 -11.867 -0.173 1 94.69 59 ALA B O 1
ATOM 1025 N N . ILE B 1 60 ? -2.85 -11.391 -2.365 1 95.75 60 ILE B N 1
ATOM 1026 C CA . ILE B 1 60 ? -3.814 -10.312 -2.217 1 95.75 60 ILE B CA 1
ATOM 1027 C C . ILE B 1 60 ? -5.176 -10.883 -1.832 1 95.75 60 ILE B C 1
ATOM 1029 O O . ILE B 1 60 ? -5.832 -10.375 -0.917 1 95.75 60 ILE B O 1
ATOM 1033 N N . MET B 1 61 ? -5.539 -11.938 -2.436 1 96 61 MET B N 1
ATOM 1034 C CA . MET B 1 61 ? -6.859 -12.523 -2.211 1 96 61 MET B CA 1
ATOM 1035 C C . MET B 1 61 ? -6.945 -13.156 -0.828 1 96 61 MET B C 1
ATOM 1037 O O . MET B 1 61 ? -8.023 -13.203 -0.23 1 96 61 MET B O 1
ATOM 1041 N N . GLY B 1 62 ? -5.879 -13.492 -0.272 1 96.25 62 GLY B N 1
ATOM 1042 C CA . GLY B 1 62 ? -5.891 -14.266 0.958 1 96.25 62 GLY B CA 1
ATOM 1043 C C . GLY B 1 62 ? -5.578 -13.438 2.189 1 96.25 62 GLY B C 1
ATOM 1044 O O . GLY B 1 62 ? -5.602 -13.945 3.311 1 96.25 62 GLY B O 1
ATOM 1045 N N . ASN B 1 63 ? -5.289 -12.18 2.08 1 95.94 63 ASN B N 1
ATOM 1046 C CA . ASN B 1 63 ? -4.863 -11.32 3.178 1 95.94 63 ASN B CA 1
ATOM 1047 C C . ASN B 1 63 ? -5.781 -10.109 3.326 1 95.94 63 ASN B C 1
ATOM 1049 O O . ASN B 1 63 ? -5.879 -9.281 2.418 1 95.94 63 ASN B O 1
ATOM 1053 N N . GLU B 1 64 ? -6.379 -9.977 4.469 1 95 64 GLU B N 1
ATOM 1054 C CA . GLU B 1 64 ? -7.379 -8.938 4.703 1 95 64 GLU B CA 1
ATOM 1055 C C . GLU B 1 64 ? -6.766 -7.547 4.582 1 95 64 GLU B C 1
ATOM 1057 O O . GLU B 1 64 ? -7.453 -6.59 4.227 1 95 64 GLU B O 1
ATOM 1062 N N . LYS B 1 65 ? -5.523 -7.488 4.773 1 93.94 65 LYS B N 1
ATOM 1063 C CA . LYS B 1 65 ? -4.828 -6.211 4.656 1 93.94 65 LYS B CA 1
ATOM 1064 C C . LYS B 1 65 ? -4.934 -5.652 3.24 1 93.94 65 LYS B C 1
ATOM 1066 O O . LYS B 1 65 ? -4.824 -4.441 3.033 1 93.94 65 LYS B O 1
ATOM 1071 N N . PHE B 1 66 ? -5.164 -6.551 2.291 1 96.75 66 PHE B N 1
ATOM 1072 C CA . PHE B 1 66 ? -5.113 -6.145 0.893 1 96.75 66 PHE B CA 1
ATOM 1073 C C . PHE B 1 66 ? -6.508 -6.148 0.276 1 96.75 66 PHE B C 1
ATOM 1075 O O . PHE B 1 66 ? -6.652 -6.105 -0.947 1 96.75 66 PHE B O 1
ATOM 1082 N N . ASP B 1 67 ? -7.539 -6.09 1.11 1 96.31 67 ASP B N 1
ATOM 1083 C CA . ASP B 1 67 ? -8.906 -6.133 0.609 1 96.31 67 ASP B CA 1
ATOM 1084 C C . ASP B 1 67 ? -9.172 -4.996 -0.375 1 96.31 67 ASP B C 1
ATOM 1086 O O . ASP B 1 67 ? -9.922 -5.16 -1.335 1 96.31 67 ASP B O 1
ATOM 1090 N N . PHE B 1 68 ? -8.555 -3.965 -0.153 1 94 68 PHE B N 1
ATOM 1091 C CA . PHE B 1 68 ? -8.797 -2.793 -0.988 1 94 68 PHE B CA 1
ATOM 1092 C C . PHE B 1 68 ? -8.203 -2.99 -2.379 1 94 68 PHE B C 1
ATOM 1094 O O . PHE B 1 68 ? -8.516 -2.236 -3.303 1 94 68 PHE B O 1
ATOM 1101 N N . LEU B 1 69 ? -7.414 -4.082 -2.584 1 95.56 69 LEU B N 1
ATOM 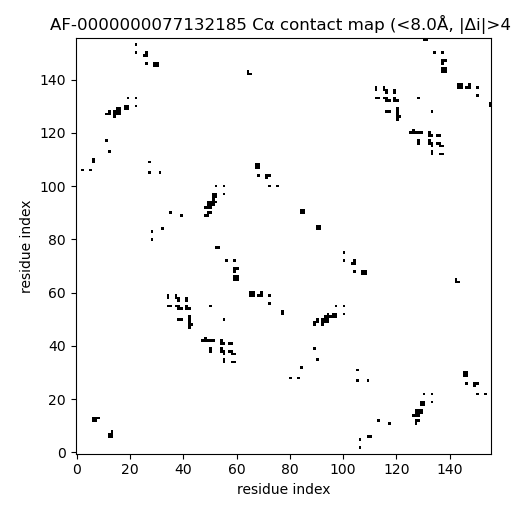1102 C CA . LEU B 1 69 ? -6.777 -4.336 -3.871 1 95.56 69 LEU B CA 1
ATOM 1103 C C . LEU B 1 69 ? -7.566 -5.363 -4.672 1 95.56 69 LEU B C 1
ATOM 1105 O O . LEU B 1 69 ? -7.273 -5.605 -5.844 1 95.56 69 LEU B O 1
ATOM 1109 N N . LYS B 1 70 ? -8.508 -6.047 -4.125 1 95.88 70 LYS B N 1
ATOM 1110 C CA . LYS B 1 70 ? -9.078 -7.266 -4.688 1 95.88 70 LYS B CA 1
ATOM 1111 C C . LYS B 1 70 ? -9.781 -6.984 -6.016 1 95.88 70 LYS B C 1
ATOM 1113 O O . LYS B 1 70 ? -9.711 -7.793 -6.941 1 95.88 70 LYS B O 1
ATOM 1118 N N . ASP B 1 71 ? -10.344 -5.824 -6.086 1 92.88 71 ASP B N 1
ATOM 1119 C CA . ASP B 1 71 ? -11.094 -5.523 -7.297 1 92.88 71 ASP B CA 1
ATOM 1120 C C . ASP B 1 71 ? -10.172 -5.367 -8.5 1 92.88 71 ASP B C 1
ATOM 1122 O O . ASP B 1 71 ? -10.492 -5.816 -9.602 1 92.88 71 ASP B O 1
ATOM 1126 N N . ILE B 1 72 ? -9 -4.836 -8.273 1 88.62 72 ILE B N 1
ATOM 1127 C CA . ILE B 1 72 ? -8.094 -4.582 -9.383 1 88.62 72 ILE B CA 1
ATOM 1128 C C . ILE B 1 72 ? -7.41 -5.883 -9.805 1 88.62 72 ILE B C 1
ATOM 1130 O O . ILE B 1 72 ? -7.148 -6.102 -10.992 1 88.62 72 ILE B O 1
ATOM 1134 N N . VAL B 1 73 ? -7.164 -6.68 -8.859 1 88.12 73 VAL B N 1
ATOM 1135 C CA . VAL B 1 73 ? -6.52 -7.957 -9.141 1 88.12 73 VAL B CA 1
ATOM 1136 C C . VAL B 1 73 ? -7.488 -8.875 -9.883 1 88.12 73 VAL B C 1
ATOM 1138 O O . VAL B 1 73 ? -7.082 -9.625 -10.781 1 88.12 73 VAL B O 1
ATOM 1141 N N . GLU B 1 74 ? -8.727 -8.781 -9.508 1 89.06 74 GLU B N 1
ATOM 1142 C CA . GLU B 1 74 ? -9.734 -9.602 -10.18 1 89.06 74 GLU B CA 1
ATOM 1143 C C . GLU B 1 74 ? -9.898 -9.188 -11.633 1 89.06 74 GLU B C 1
ATOM 1145 O O . GLU B 1 74 ? -10.219 -10.016 -12.492 1 89.06 74 GLU B O 1
ATOM 1150 N N . ALA B 1 75 ? -9.508 -8 -11.891 1 85 75 ALA B N 1
ATOM 1151 C CA . ALA B 1 75 ? -9.719 -7.445 -13.227 1 85 75 ALA B CA 1
ATOM 1152 C C . ALA B 1 75 ? -8.523 -7.734 -14.133 1 85 75 ALA B C 1
ATOM 1154 O O . ALA B 1 75 ? -8.609 -7.547 -15.352 1 85 75 AL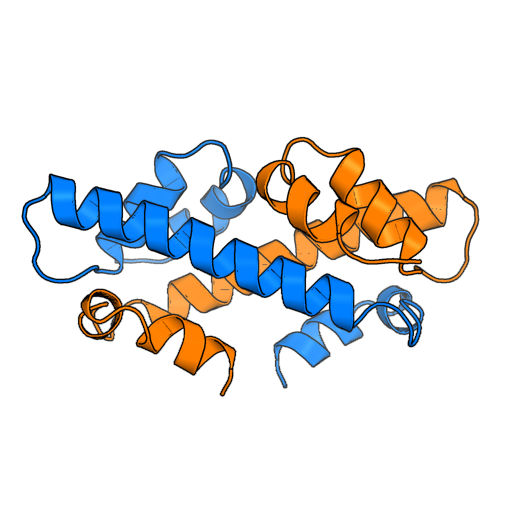A B O 1
ATOM 1155 N N . VAL B 1 76 ? -7.438 -8.172 -13.547 1 79.81 76 VAL B N 1
ATOM 1156 C CA . VAL B 1 76 ? -6.238 -8.422 -14.344 1 79.81 76 VAL B CA 1
ATOM 1157 C C . VAL B 1 76 ? -6.199 -9.891 -14.766 1 79.81 76 VAL B C 1
ATOM 1159 O O . VAL B 1 76 ? -6.164 -10.789 -13.914 1 79.81 76 VAL B O 1
ATOM 1162 N N . PRO B 1 77 ? -6.387 -10.078 -16.125 1 70.44 77 PRO B N 1
ATOM 1163 C CA . PRO B 1 77 ? -6.328 -11.453 -16.625 1 70.44 77 PRO B CA 1
ATOM 1164 C C . PRO B 1 77 ? -4.977 -12.117 -16.375 1 70.44 77 PRO B C 1
ATOM 1166 O O . PRO B 1 77 ? -3.967 -11.43 -16.219 1 70.44 77 PRO B O 1
ATOM 1169 N N . ASP B 1 78 ? -5 -13.492 -16.156 1 65.12 78 ASP B N 1
ATOM 1170 C CA . ASP B 1 78 ? -3.785 -14.289 -16 1 65.12 78 ASP B CA 1
ATOM 1171 C C . ASP B 1 78 ? -2.959 -14.281 -17.281 1 65.12 78 ASP B C 1
ATOM 1173 O O . ASP B 1 78 ? -3.508 -14.156 -18.375 1 65.12 78 ASP B O 1
#

Radius of gyration: 16.08 Å; Cα contacts (8 Å, |Δi|>4): 161; chains: 2; bounding box: 30×48×31 Å

pLDDT: mean 79.45, std 19.8, range [39.16, 96.75]

Solvent-accessible surface area (backbone atoms only — not comparable to full-atom values): 8536 Å² total; per-residue (Å²): 108,67,66,54,44,65,44,45,64,42,70,66,39,59,37,41,47,90,73,31,59,65,62,50,51,52,49,50,52,50,50,50,50,54,52,48,52,41,12,45,51,43,15,51,74,66,72,40,85,43,28,40,46,65,25,42,48,50,31,37,71,71,32,78,74,32,56,88,43,43,68,61,54,70,68,51,80,133,107,65,66,54,44,67,44,45,66,41,69,62,41,62,37,36,41,87,70,29,58,65,60,51,51,52,49,50,52,49,51,52,51,52,52,48,51,43,13,45,51,44,15,51,76,66,71,40,85,43,31,46,45,66,25,42,48,50,31,36,72,72,33,78,73,31,55,88,43,43,68,62,54,71,66,52,79,132

Nearest PDB structures (foldseek):
  7yyh-assembly1_C  TM=7.612E-01  e=2.436E-02  Homo sapiens
  8evg-assembly1_C  TM=7.509E-01  e=2.436E-02  Homo sapiens
  7u51-assembly1_G  TM=7.603E-01  e=4.646E-02  Homo sapiens
  7dbh-assembly1_C  TM=7.556E-01  e=6.015E-02  Mus musculus
  8svf-assembly1_C  TM=7.399E-01  e=4.646E-02  Xenopus laevis

Sequence (156 aa):
ARIKRLMQADEDVGKIAQATPVLMVRALDLFVEELMNATTSIATAHSAKTASAGHLRAAIMGNEKFDFLKDIVEAVPDARIKRLMQADEDVGKIAQATPVLMVRALDLFVEELMNATTSIATAHSAKTASAGHLRAAIMGNEKFDFLKDIVEAVPD

Foldseek 3Di:
DVVVCVQVPPVVSVPVDDPCPVVVVVVVVVVVVLLVVLLVVQCVVVVHPDGDLVSSLVSLVPDPVNVVVNVVSVVDDD/DVVVCVQVPPVVSVPVPPPCPVVVVVVVVVVVVLLVVLLVVQCVVVVHPDGDLVSSLVSLVPDPVNVVVNVVSVVDDD

Organism: Micromonas pusilla (strain CCMP1545) (NCBI:txid564608)

Secondary structure (DSSP, 8-state):
-HHHHHHHSSHHHHTS-TT-HHHHHHHHHHHHHHHHHHHHHHHHHTT-SS--HHHHHHHHHH-GGGGGGHHHHHHS--/-HHHHHHHTSHHHHTS-TT-HHHHHHHHHHHHHHHHHHHHHHHHHTT-SS--HHHHHHHHHH-GGGGGGHHHHHHS--

InterPro domains:
  IPR003958 Transcription factor CBF/NF-Y/archaeal histone domain [PF00808] (1-60)
  IPR009072 Histone-fold [G3DSA:1.10.20.10] (1-74)
  IPR009072 Histone-fold [SSF47113] (1-77)
  IPR050568 Transcription/DNA replication regulator [PTHR10252] (1-77)